Protein AF-S4NBZ1-F1 (afdb_monomer)

Organism: NCBI:txid1423780

InterPro domains:
  IPR023210 NADP-dependent oxidoreductase domain [PF00248] (10-95)
  IPR036812 NAD(P)-dependent oxidoreductase domain superfamily [G3DSA:3.20.20.100] (3-97)
  IPR036812 NAD(P)-dependent oxidoreductase domain superfamily [SSF51430] (5-95)

Structure (mmCIF, N/CA/C/O backbone):
data_AF-S4NBZ1-F1
#
_entry.id   AF-S4NBZ1-F1
#
loop_
_atom_site.group_PDB
_atom_site.id
_atom_site.type_symbol
_atom_site.label_atom_id
_atom_site.label_alt_id
_atom_site.label_comp_id
_atom_site.label_asym_id
_atom_site.label_entity_id
_atom_site.label_seq_id
_atom_site.pdbx_PDB_ins_code
_atom_site.Cartn_x
_atom_site.Cartn_y
_atom_site.Cartn_z
_atom_site.occupancy
_atom_site.B_iso_or_equiv
_atom_site.auth_seq_id
_atom_site.auth_comp_id
_atom_site.auth_asym_id
_atom_site.auth_atom_id
_atom_site.pdbx_PDB_model_num
ATOM 1 N N . MET A 1 1 ? -17.282 1.324 -7.896 1.00 91.69 1 MET A N 1
ATOM 2 C CA . MET A 1 1 ? -16.390 1.274 -9.077 1.00 91.69 1 MET A CA 1
ATOM 3 C C . MET A 1 1 ? -16.195 -0.187 -9.491 1.00 91.69 1 MET A C 1
ATOM 5 O O . MET A 1 1 ? -16.536 -1.059 -8.699 1.00 91.69 1 MET A O 1
ATOM 9 N N . ASN A 1 2 ? -15.725 -0.471 -10.710 1.00 94.06 2 ASN A N 1
ATOM 10 C CA . ASN A 1 2 ? -15.362 -1.823 -11.158 1.00 94.06 2 ASN A CA 1
ATOM 11 C C . ASN A 1 2 ? -13.864 -1.853 -11.504 1.00 94.06 2 ASN A C 1
ATOM 13 O O . ASN A 1 2 ? -13.427 -1.024 -12.300 1.00 94.06 2 ASN A O 1
ATOM 17 N N . ILE A 1 3 ? -13.106 -2.773 -10.902 1.00 91.44 3 ILE A N 1
ATOM 18 C CA . ILE A 1 3 ? -11.685 -3.011 -11.185 1.00 91.44 3 ILE A CA 1
ATOM 19 C C . ILE A 1 3 ? -11.510 -4.502 -11.472 1.00 91.44 3 ILE A C 1
ATOM 21 O O . ILE A 1 3 ? -11.818 -5.331 -10.622 1.00 91.44 3 ILE A O 1
ATOM 25 N N . GLY A 1 4 ? -11.045 -4.855 -12.674 1.00 86.88 4 GLY A N 1
ATOM 26 C CA . GLY A 1 4 ? -10.765 -6.253 -13.033 1.00 86.88 4 GLY A CA 1
ATOM 27 C C . GLY A 1 4 ? -11.968 -7.205 -12.930 1.00 86.88 4 GLY A C 1
ATOM 28 O O . GLY A 1 4 ? -11.775 -8.399 -12.745 1.00 86.88 4 GLY A O 1
ATOM 29 N N . GLY A 1 5 ? -13.204 -6.694 -13.009 1.00 92.00 5 GLY A N 1
ATOM 30 C CA . GLY A 1 5 ? -14.432 -7.476 -12.809 1.0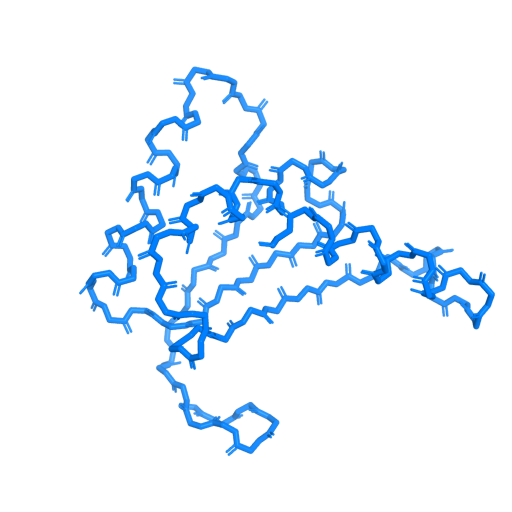0 92.00 5 GLY A CA 1
ATOM 31 C C . GLY A 1 5 ? -14.985 -7.428 -11.380 1.00 92.00 5 GLY A C 1
ATOM 32 O O . GLY A 1 5 ? -16.153 -7.761 -11.172 1.00 92.00 5 GLY A O 1
ATOM 33 N N . SER A 1 6 ? -14.206 -6.941 -10.413 1.00 92.50 6 SER A N 1
ATOM 34 C CA . SER A 1 6 ? -14.607 -6.805 -9.012 1.00 92.50 6 SER A CA 1
ATOM 35 C C . SER A 1 6 ? -15.281 -5.459 -8.754 1.00 92.50 6 SER A C 1
ATOM 37 O O . SER A 1 6 ? -14.760 -4.395 -9.099 1.00 92.50 6 SER A O 1
ATOM 39 N N . LYS A 1 7 ? -16.453 -5.482 -8.109 1.00 95.44 7 LYS A N 1
ATOM 40 C CA . LYS A 1 7 ? -17.115 -4.263 -7.624 1.00 95.44 7 LYS A CA 1
ATOM 41 C C . LYS A 1 7 ? -16.485 -3.832 -6.305 1.00 95.44 7 LYS A C 1
ATOM 43 O O . LYS A 1 7 ? -16.515 -4.583 -5.340 1.00 95.44 7 LYS A O 1
ATOM 48 N N . VAL A 1 8 ? -15.988 -2.603 -6.258 1.00 96.19 8 VAL A N 1
ATOM 49 C CA . VAL A 1 8 ? -15.326 -2.029 -5.077 1.00 96.19 8 VAL A CA 1
ATOM 50 C C . VAL A 1 8 ? -15.903 -0.652 -4.720 1.00 96.19 8 VAL A C 1
ATOM 52 O O . VAL A 1 8 ? -16.475 0.015 -5.601 1.00 96.19 8 VAL A O 1
ATOM 55 N N . PRO A 1 9 ? -15.773 -0.190 -3.461 1.00 96.44 9 PRO A N 1
ATOM 56 C CA . PRO A 1 9 ? -16.076 1.188 -3.076 1.00 96.44 9 PRO A CA 1
ATOM 57 C C . PRO A 1 9 ? -15.318 2.207 -3.936 1.00 96.44 9 PRO A C 1
ATOM 59 O O . PRO A 1 9 ? -14.272 1.909 -4.504 1.00 96.44 9 PRO A O 1
ATOM 62 N N . ALA A 1 10 ? -15.861 3.419 -4.065 1.00 95.62 10 ALA A N 1
ATOM 63 C CA . ALA A 1 10 ? -15.221 4.479 -4.851 1.00 95.62 10 ALA A CA 1
ATOM 64 C C . ALA A 1 10 ? -14.023 5.133 -4.136 1.00 95.62 10 ALA A C 1
ATOM 66 O O . ALA A 1 10 ? -13.243 5.822 -4.783 1.00 95.62 10 ALA A O 1
ATOM 67 N N . ILE A 1 11 ? -13.897 4.925 -2.822 1.00 96.25 11 ILE A N 1
ATOM 68 C CA . ILE A 1 11 ? -12.818 5.454 -1.986 1.00 96.25 11 ILE A CA 1
ATOM 69 C C . ILE A 1 11 ? -12.006 4.271 -1.452 1.00 96.25 11 ILE A C 1
ATOM 71 O O . ILE A 1 11 ? -12.574 3.305 -0.935 1.00 96.25 11 ILE A O 1
ATOM 75 N N . GLY A 1 12 ? -10.687 4.362 -1.606 1.00 97.44 12 GLY A N 1
ATOM 76 C CA . GLY A 1 12 ? -9.707 3.420 -1.074 1.00 97.44 12 GLY A CA 1
ATOM 77 C C . GLY A 1 12 ? -8.716 4.103 -0.136 1.00 97.44 12 GLY A C 1
ATOM 78 O O . GLY A 1 12 ? -8.862 5.282 0.186 1.00 97.44 12 GLY A O 1
ATOM 79 N N . LEU A 1 13 ? -7.706 3.349 0.282 1.00 98.75 13 LEU A N 1
ATOM 80 C CA . LEU A 1 13 ? -6.658 3.782 1.201 1.00 98.75 13 LEU A CA 1
ATOM 81 C C . LEU A 1 13 ? -5.320 3.817 0.459 1.00 98.75 13 LEU A C 1
ATOM 83 O O . LEU A 1 13 ? -4.906 2.803 -0.093 1.00 98.75 13 LEU A O 1
ATOM 87 N N . GLY A 1 14 ? -4.660 4.975 0.430 1.00 98.69 14 GLY A N 1
ATOM 88 C CA . GLY A 1 14 ? -3.309 5.118 -0.121 1.00 98.69 14 GLY A CA 1
ATOM 89 C C . GLY A 1 14 ? -2.250 5.011 0.973 1.00 98.69 14 GLY A C 1
ATOM 90 O O . GLY A 1 14 ? -2.479 5.488 2.085 1.00 98.69 1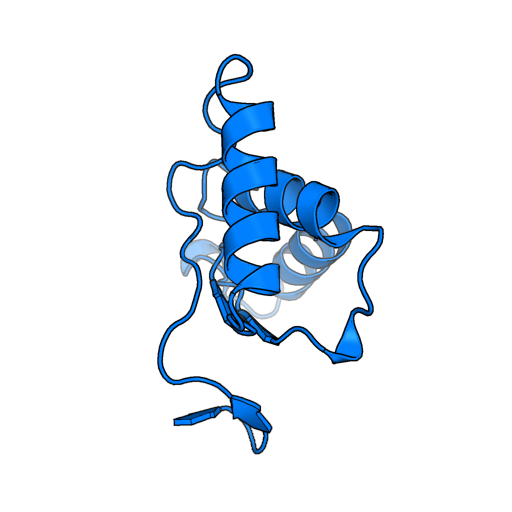4 GLY A O 1
ATOM 91 N N . THR A 1 15 ? -1.100 4.412 0.656 1.00 98.88 15 THR A N 1
ATOM 92 C CA . THR A 1 15 ? -0.073 4.083 1.664 1.00 98.88 15 THR A CA 1
ATOM 93 C C . THR A 1 15 ? 1.281 4.759 1.449 1.00 98.88 15 THR A C 1
ATOM 95 O O . THR A 1 15 ? 2.207 4.523 2.220 1.00 98.88 15 THR A O 1
ATOM 98 N N . TRP A 1 16 ? 1.429 5.626 0.442 1.00 98.62 16 TRP A N 1
ATOM 99 C CA . TRP A 1 16 ? 2.669 6.388 0.251 1.00 98.62 16 TRP A CA 1
ATOM 100 C C . TRP A 1 16 ? 3.027 7.187 1.519 1.00 98.62 16 TRP A C 1
ATOM 102 O O . TRP A 1 16 ? 2.161 7.840 2.099 1.00 98.62 16 TRP A O 1
ATOM 112 N N . HIS A 1 17 ? 4.300 7.126 1.931 1.00 98.31 17 HIS A N 1
ATOM 113 C CA . HIS A 1 17 ? 4.861 7.605 3.210 1.00 98.31 17 HIS A CA 1
ATOM 114 C C . HIS A 1 17 ? 4.525 6.806 4.482 1.00 98.31 17 HIS A C 1
ATOM 116 O O . HIS A 1 17 ? 5.086 7.102 5.537 1.00 98.31 17 HIS A O 1
ATOM 122 N N . MET A 1 18 ? 3.685 5.770 4.422 1.00 98.62 18 MET A N 1
ATOM 123 C CA . MET A 1 18 ? 3.474 4.893 5.579 1.00 98.62 18 MET A CA 1
ATOM 124 C C . MET A 1 18 ? 4.657 3.941 5.773 1.00 98.62 18 MET A C 1
ATOM 126 O O . MET A 1 18 ? 5.227 3.425 4.810 1.00 98.62 18 MET A O 1
ATOM 130 N N . GLY A 1 19 ? 5.013 3.672 7.025 1.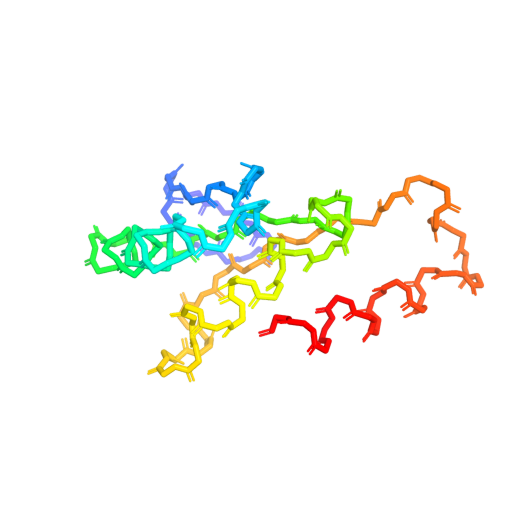00 98.06 19 GLY A N 1
ATOM 131 C CA . GLY A 1 19 ? 6.124 2.809 7.410 1.00 98.06 19 GLY A CA 1
ATOM 132 C C . GLY A 1 19 ? 7.484 3.506 7.392 1.00 98.06 19 GLY A C 1
ATOM 133 O O . GLY A 1 19 ? 8.484 2.863 7.705 1.00 98.06 19 GLY A O 1
ATOM 134 N N . ASP A 1 20 ? 7.545 4.801 7.064 1.00 98.00 20 ASP A N 1
ATOM 135 C CA . ASP A 1 20 ? 8.789 5.580 7.022 1.00 98.00 20 ASP A CA 1
ATOM 136 C C . ASP A 1 20 ? 9.349 5.907 8.415 1.00 98.00 20 ASP A C 1
ATOM 138 O O . ASP A 1 20 ? 10.555 6.127 8.550 1.00 98.00 20 ASP A O 1
ATOM 142 N N . SER A 1 21 ? 8.511 5.896 9.458 1.00 97.88 21 SER A N 1
ATOM 143 C CA . SER A 1 21 ? 8.934 6.129 10.841 1.00 97.88 21 SER A CA 1
ATOM 144 C C . SER A 1 21 ? 8.418 5.058 11.798 1.00 97.88 21 SER A C 1
ATOM 146 O O . SER A 1 21 ? 7.229 4.755 11.868 1.00 97.88 21 SER A O 1
ATOM 148 N N . ALA A 1 22 ? 9.320 4.537 12.634 1.00 96.75 22 ALA A N 1
ATOM 149 C CA . ALA A 1 22 ? 8.955 3.613 13.703 1.00 96.75 22 ALA A CA 1
ATOM 150 C C . ALA A 1 22 ? 8.038 4.262 14.756 1.00 96.75 22 ALA A C 1
ATOM 152 O O . ALA A 1 22 ? 7.242 3.563 15.377 1.00 96.75 22 ALA A O 1
ATOM 153 N N . SER A 1 23 ? 8.129 5.583 14.955 1.00 98.25 23 SER A N 1
ATOM 154 C CA . SER A 1 23 ? 7.317 6.284 15.957 1.00 98.25 23 SER A CA 1
ATOM 155 C C . SER A 1 23 ? 5.849 6.439 15.557 1.00 98.25 23 SER A C 1
ATOM 157 O O . SER A 1 23 ? 5.012 6.559 16.443 1.00 98.25 23 SER A O 1
ATOM 159 N N . THR A 1 24 ? 5.533 6.434 14.258 1.00 98.25 24 THR A N 1
ATOM 160 C CA . THR A 1 24 ? 4.162 6.583 13.733 1.00 98.25 24 THR A CA 1
ATOM 161 C C . THR A 1 24 ? 3.557 5.263 13.266 1.00 98.25 24 THR A C 1
ATOM 163 O O . THR A 1 24 ? 2.352 5.199 13.038 1.00 98.25 24 THR A O 1
ATOM 166 N N . ARG A 1 25 ? 4.354 4.188 13.177 1.00 98.12 25 ARG A N 1
ATOM 167 C CA . ARG A 1 25 ? 3.930 2.882 12.647 1.00 98.12 25 ARG A CA 1
ATOM 168 C C . ARG A 1 25 ? 2.624 2.363 13.258 1.00 98.12 25 ARG A C 1
ATOM 170 O O . ARG A 1 25 ? 1.754 1.900 12.530 1.00 98.12 25 ARG A O 1
ATOM 177 N N . ALA A 1 26 ? 2.480 2.436 14.582 1.00 98.38 26 ALA A N 1
ATOM 178 C CA . ALA A 1 26 ? 1.278 1.952 15.265 1.00 98.38 26 ALA A CA 1
ATOM 179 C C . ALA A 1 26 ? 0.022 2.753 14.873 1.00 98.38 26 ALA A C 1
ATOM 181 O O . ALA A 1 26 ? -1.041 2.171 14.657 1.00 98.38 26 ALA A O 1
ATOM 182 N N . ASP A 1 27 ? 0.156 4.074 14.731 1.00 98.75 27 ASP A N 1
ATOM 183 C CA . ASP A 1 27 ? -0.940 4.949 14.312 1.00 98.75 27 ASP A CA 1
ATOM 184 C C . ASP A 1 27 ? -1.294 4.744 12.833 1.00 98.75 27 ASP A C 1
ATOM 186 O O . ASP A 1 27 ? -2.468 4.769 12.475 1.00 98.75 27 ASP A O 1
ATOM 190 N N . GLU A 1 28 ? -0.305 4.483 11.977 1.00 98.81 28 GLU A N 1
ATOM 191 C CA . GLU A 1 28 ? -0.499 4.174 10.554 1.00 98.81 28 GLU A CA 1
ATOM 192 C C . GLU A 1 28 ? -1.241 2.845 10.351 1.00 98.81 28 GLU A C 1
ATOM 194 O O . GLU A 1 28 ? -2.207 2.787 9.586 1.00 98.81 28 GLU A O 1
ATOM 199 N N . ILE A 1 29 ? -0.852 1.795 11.085 1.00 98.75 29 ILE A N 1
ATOM 200 C CA . ILE A 1 29 ? -1.564 0.506 11.094 1.00 98.75 29 ILE A CA 1
ATOM 201 C C . ILE A 1 29 ? -3.010 0.711 11.536 1.00 98.75 29 ILE A C 1
ATOM 203 O O . ILE A 1 29 ? -3.941 0.264 10.861 1.00 98.75 29 ILE A O 1
ATOM 207 N N . LYS A 1 30 ? -3.207 1.438 12.641 1.00 98.62 30 LYS A N 1
ATOM 208 C CA . LYS A 1 30 ? -4.542 1.745 13.148 1.00 98.62 30 LYS A CA 1
ATOM 209 C C . LYS A 1 30 ? -5.361 2.527 12.122 1.00 98.62 30 LYS A C 1
ATOM 211 O O . LYS A 1 30 ? -6.523 2.206 11.909 1.00 98.62 30 LYS A O 1
ATOM 216 N N . ALA A 1 31 ? -4.774 3.514 11.448 1.00 98.69 31 ALA A N 1
ATOM 217 C CA . ALA A 1 31 ? -5.462 4.295 10.424 1.00 98.69 31 ALA A CA 1
ATOM 218 C C . ALA A 1 31 ? -5.960 3.422 9.259 1.00 98.69 31 ALA A C 1
ATOM 220 O O . ALA A 1 31 ? -7.092 3.605 8.804 1.00 98.69 31 ALA A O 1
ATOM 221 N N . LEU A 1 32 ? -5.162 2.446 8.809 1.00 98.62 32 LEU A N 1
ATOM 222 C CA . LEU A 1 32 ? -5.600 1.485 7.791 1.00 98.62 32 LEU A CA 1
ATOM 223 C C . LEU A 1 32 ? -6.759 0.619 8.289 1.00 98.62 32 LEU A C 1
ATOM 225 O O . LEU A 1 32 ? -7.764 0.483 7.590 1.00 98.62 32 LEU A O 1
ATOM 229 N N . GLN A 1 33 ? -6.651 0.080 9.503 1.00 98.31 33 GLN A N 1
ATOM 230 C CA . GLN A 1 33 ? -7.693 -0.755 10.103 1.00 98.31 33 GLN A CA 1
ATOM 231 C C . GLN A 1 33 ? -9.010 0.009 10.271 1.00 98.31 33 GLN A C 1
ATOM 233 O O . GLN A 1 33 ? -10.061 -0.491 9.875 1.00 98.31 33 GLN A O 1
ATOM 238 N N . GLU A 1 34 ? -8.966 1.250 10.761 1.00 98.50 34 GLU A N 1
ATOM 239 C CA . GLU A 1 34 ? -10.152 2.105 10.882 1.00 98.50 34 GLU A CA 1
ATOM 240 C C . GLU A 1 34 ? -10.763 2.438 9.514 1.00 98.50 34 GLU A C 1
ATOM 242 O O . GLU A 1 34 ? -11.983 2.410 9.354 1.00 98.50 34 GLU A O 1
ATOM 247 N N . GLY A 1 35 ? -9.938 2.686 8.492 1.00 98.25 35 GLY A N 1
ATOM 248 C CA . GLY A 1 35 ? -10.415 2.868 7.121 1.00 98.25 35 GLY A CA 1
ATOM 249 C C . GLY A 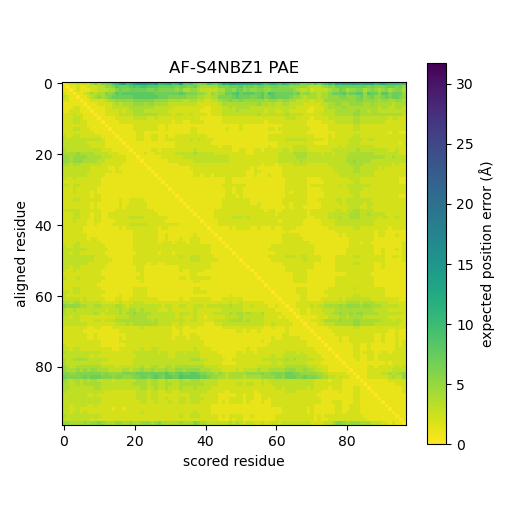1 35 ? -11.159 1.636 6.596 1.00 98.25 35 GLY A C 1
ATOM 250 O O . GLY A 1 35 ? -12.231 1.758 5.993 1.00 98.25 35 GLY A O 1
ATOM 251 N N . ILE A 1 36 ? -10.632 0.440 6.868 1.00 97.81 36 ILE A N 1
ATOM 252 C CA . ILE A 1 36 ? -11.269 -0.829 6.500 1.00 97.81 36 ILE A CA 1
ATOM 253 C C . ILE A 1 36 ? -12.572 -1.035 7.288 1.00 97.81 36 ILE A C 1
ATOM 255 O O . ILE A 1 36 ? -13.600 -1.385 6.695 1.00 97.81 36 ILE A O 1
ATOM 259 N N . HIS A 1 37 ? -12.580 -0.759 8.594 1.00 96.81 37 HIS A N 1
ATOM 260 C CA . HIS A 1 37 ? -13.786 -0.807 9.428 1.00 96.81 37 HIS A CA 1
ATOM 261 C C . HIS A 1 37 ? -14.867 0.167 8.940 1.00 96.81 37 HIS A C 1
ATOM 263 O O . HIS A 1 37 ? -16.047 -0.182 8.924 1.00 96.81 37 HIS A O 1
ATOM 269 N N . ALA A 1 38 ? -14.474 1.346 8.454 1.00 97.56 38 ALA A N 1
ATOM 270 C CA . ALA A 1 38 ? -15.371 2.343 7.872 1.00 97.56 38 ALA A CA 1
ATOM 271 C C . ALA A 1 38 ? -15.905 1.971 6.472 1.00 97.56 38 ALA A C 1
ATOM 273 O O . ALA A 1 38 ? -16.725 2.699 5.910 1.00 97.56 38 ALA A O 1
ATOM 274 N N . GLY A 1 39 ? -15.474 0.841 5.901 1.00 96.62 39 GLY A N 1
ATOM 275 C CA . GLY A 1 39 ? -16.000 0.303 4.645 1.00 96.62 39 GLY A CA 1
ATOM 276 C C . GLY A 1 39 ? -15.059 0.414 3.447 1.00 96.62 39 GLY A C 1
ATOM 277 O O . GLY A 1 39 ? -15.439 -0.006 2.352 1.00 96.62 39 GLY A O 1
ATOM 278 N N . ALA A 1 40 ? -13.835 0.928 3.614 1.00 97.62 40 ALA A N 1
ATOM 279 C CA . ALA A 1 40 ? -12.839 0.854 2.552 1.00 97.62 40 ALA A CA 1
ATOM 280 C C . ALA A 1 40 ? -12.464 -0.612 2.286 1.00 97.62 40 ALA A C 1
ATOM 282 O O . ALA A 1 40 ? -12.364 -1.430 3.202 1.00 97.62 40 ALA A O 1
ATOM 283 N N . ARG A 1 41 ? -12.291 -0.958 1.011 1.00 97.12 41 ARG A N 1
ATOM 284 C CA . ARG A 1 41 ? -11.863 -2.303 0.585 1.00 97.12 41 ARG A CA 1
ATOM 285 C C . ARG A 1 41 ? -10.690 -2.277 -0.385 1.00 97.12 41 ARG A C 1
ATOM 287 O O . ARG A 1 41 ? -10.067 -3.307 -0.585 1.00 97.12 41 ARG A O 1
ATOM 294 N N . VAL A 1 42 ? -10.385 -1.120 -0.973 1.00 98.38 42 VAL A N 1
ATOM 295 C CA . VAL A 1 42 ? -9.238 -0.949 -1.870 1.00 98.38 42 VAL A CA 1
ATOM 296 C C . VAL A 1 42 ? -8.063 -0.393 -1.075 1.00 98.38 42 VAL A C 1
ATOM 298 O O . VAL A 1 42 ? -8.227 0.631 -0.411 1.00 98.38 42 VAL A O 1
ATOM 301 N N . ILE A 1 43 ? -6.902 -1.037 -1.167 1.00 98.69 43 ILE A N 1
ATOM 302 C CA . ILE A 1 43 ? -5.639 -0.576 -0.578 1.00 98.69 43 ILE A CA 1
ATOM 303 C C . ILE A 1 43 ? -4.624 -0.431 -1.710 1.00 98.69 43 ILE A C 1
ATOM 305 O O . ILE A 1 43 ? -4.426 -1.364 -2.483 1.00 98.69 43 ILE A O 1
ATOM 309 N N . ASP A 1 44 ? -4.008 0.738 -1.820 1.00 98.75 44 ASP A N 1
ATOM 310 C CA . ASP A 1 44 ? -3.019 1.072 -2.840 1.00 98.75 44 ASP A CA 1
ATOM 311 C C . ASP A 1 44 ? -1.628 1.194 -2.210 1.00 98.75 44 ASP A C 1
ATOM 313 O O . ASP A 1 44 ? -1.429 2.018 -1.319 1.00 98.75 44 ASP A O 1
ATOM 317 N N . THR A 1 45 ? -0.679 0.388 -2.691 1.00 98.81 45 THR A N 1
ATOM 318 C CA . THR A 1 45 ? 0.730 0.365 -2.269 1.00 98.81 45 THR A CA 1
ATOM 319 C C . THR A 1 45 ? 1.668 0.211 -3.478 1.00 98.81 45 THR A C 1
ATOM 321 O O . THR A 1 45 ? 1.210 0.248 -4.625 1.00 98.81 45 THR A O 1
ATOM 324 N N . ALA A 1 46 ? 2.982 0.150 -3.260 1.00 98.81 46 ALA A N 1
ATOM 325 C CA . ALA A 1 46 ? 3.987 -0.091 -4.298 1.00 98.81 46 ALA A CA 1
ATOM 326 C C . ALA A 1 46 ? 5.313 -0.582 -3.693 1.00 98.81 46 ALA A C 1
ATOM 328 O O . ALA A 1 46 ? 5.695 -0.090 -2.628 1.00 98.81 46 ALA A O 1
ATOM 329 N N . GLU A 1 47 ? 6.109 -1.354 -4.443 1.00 98.56 47 GLU A N 1
ATOM 330 C CA . GLU A 1 47 ? 7.498 -1.693 -4.056 1.00 98.56 47 GLU A CA 1
ATOM 331 C C . GLU A 1 47 ? 8.362 -0.433 -3.833 1.00 98.56 47 GLU A C 1
ATOM 333 O O . GLU A 1 47 ? 9.257 -0.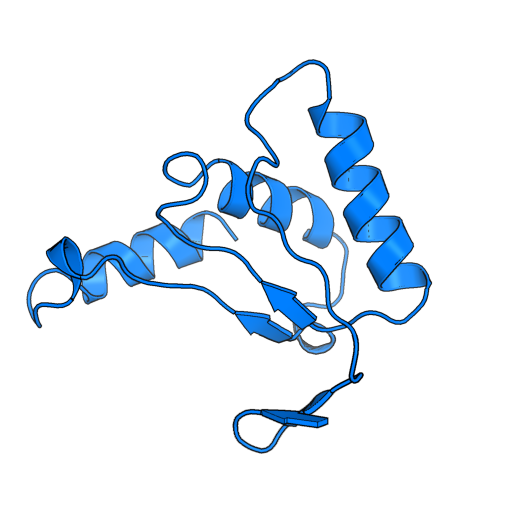380 -2.987 1.00 98.56 47 GLU A O 1
ATOM 338 N N . MET A 1 48 ? 8.059 0.640 -4.576 1.00 98.69 48 MET A N 1
ATOM 339 C CA . MET A 1 48 ? 8.714 1.946 -4.456 1.00 98.69 48 MET A CA 1
ATOM 340 C C . MET A 1 48 ? 8.445 2.607 -3.097 1.00 98.69 48 MET A C 1
ATOM 342 O O . MET A 1 48 ? 9.231 3.448 -2.651 1.00 98.69 48 MET A O 1
ATOM 346 N N . TYR A 1 49 ? 7.329 2.276 -2.439 1.00 98.69 49 TYR A N 1
ATOM 347 C CA . TYR A 1 49 ? 6.869 2.981 -1.251 1.00 98.69 49 TYR A CA 1
ATOM 348 C C . TYR A 1 49 ? 7.715 2.612 -0.033 1.00 98.69 49 TYR A C 1
ATOM 350 O O . TYR A 1 49 ? 7.575 1.557 0.586 1.00 98.69 49 TYR A O 1
ATOM 358 N N . GLY A 1 50 ? 8.686 3.484 0.248 1.00 98.00 50 GLY A N 1
ATOM 359 C CA . GLY A 1 50 ? 9.698 3.260 1.268 1.00 98.00 50 GLY A CA 1
ATOM 360 C C 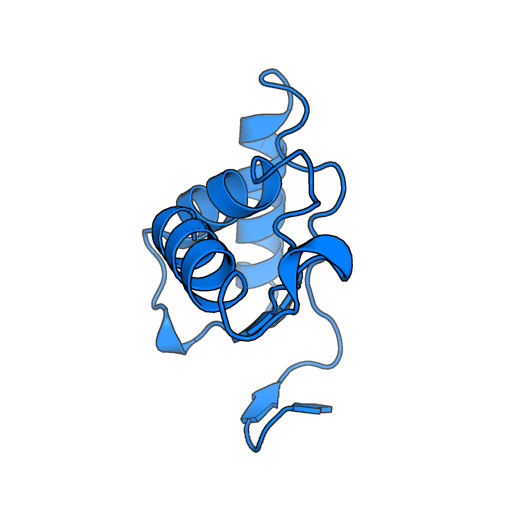. GLY A 1 50 ? 10.586 2.043 0.992 1.00 98.00 50 GLY A C 1
ATOM 361 O O . GLY A 1 50 ? 11.093 1.461 1.946 1.00 98.00 50 GLY A O 1
ATOM 362 N N . ASN A 1 51 ? 10.782 1.645 -0.272 1.00 97.88 51 ASN A N 1
ATOM 363 C CA . ASN A 1 51 ? 11.450 0.386 -0.646 1.00 97.88 51 ASN A CA 1
ATOM 364 C C . ASN A 1 51 ? 10.815 -0.832 0.064 1.00 97.88 51 ASN A C 1
ATOM 366 O O . ASN A 1 51 ? 11.506 -1.587 0.749 1.00 97.88 51 ASN A O 1
ATOM 370 N N . GLY A 1 52 ? 9.489 -0.950 -0.026 1.00 98.44 52 GLY A N 1
ATOM 371 C CA . GLY A 1 52 ? 8.686 -2.019 0.575 1.00 98.44 52 GLY A CA 1
ATOM 372 C C . GLY A 1 52 ? 8.288 -1.832 2.042 1.00 98.44 52 GLY A C 1
ATOM 373 O O . GLY A 1 52 ? 7.618 -2.688 2.624 1.00 98.44 52 GLY A O 1
ATOM 374 N N . ARG A 1 53 ? 8.632 -0.701 2.672 1.00 98.62 53 ARG A N 1
ATOM 375 C CA . ARG A 1 53 ? 8.168 -0.405 4.042 1.00 98.62 53 ARG A CA 1
ATOM 376 C C . ARG A 1 53 ? 6.652 -0.263 4.121 1.00 98.62 53 ARG A C 1
ATOM 378 O O . ARG A 1 53 ? 6.062 -0.751 5.086 1.00 98.62 53 ARG A O 1
ATOM 385 N N . SER A 1 54 ? 6.029 0.367 3.125 1.00 98.81 54 SER A N 1
ATOM 386 C CA . SER A 1 54 ? 4.572 0.512 3.097 1.00 98.81 54 SER A CA 1
ATOM 387 C C . SER A 1 54 ? 3.880 -0.827 2.833 1.00 98.81 54 SER A C 1
ATOM 389 O O . SER A 1 54 ? 2.902 -1.124 3.506 1.00 98.81 54 SER A O 1
ATOM 391 N N . GLU A 1 55 ? 4.418 -1.675 1.947 1.00 98.88 55 GLU A N 1
ATOM 392 C CA . GLU A 1 55 ? 3.927 -3.049 1.729 1.00 98.88 55 GLU A CA 1
ATOM 393 C C . GLU A 1 55 ? 3.957 -3.863 3.030 1.00 98.88 55 GLU A C 1
ATOM 395 O O . GLU A 1 55 ? 2.936 -4.401 3.446 1.00 98.88 55 GLU A O 1
ATOM 400 N N . SER A 1 56 ? 5.094 -3.862 3.736 1.00 98.69 56 SER A N 1
ATOM 401 C CA . SER A 1 56 ? 5.227 -4.553 5.025 1.00 98.69 56 SER A CA 1
ATOM 402 C C . SER A 1 56 ? 4.254 -4.030 6.086 1.00 98.69 56 SER A C 1
ATOM 404 O O . SER A 1 56 ? 3.755 -4.805 6.902 1.00 98.69 56 SER A O 1
ATOM 406 N N . LEU A 1 57 ? 3.991 -2.720 6.110 1.00 98.75 57 LEU A N 1
ATOM 407 C CA . LEU A 1 57 ? 3.009 -2.135 7.021 1.00 98.75 57 LEU A CA 1
ATOM 408 C C . LEU A 1 57 ? 1.581 -2.565 6.663 1.00 98.75 57 LEU A C 1
ATOM 410 O O . LEU A 1 57 ? 0.804 -2.873 7.564 1.00 98.75 57 LEU A O 1
ATOM 414 N N . VAL A 1 58 ? 1.244 -2.625 5.370 1.00 98.75 58 VAL A N 1
ATOM 415 C CA . VAL A 1 58 ? -0.049 -3.146 4.902 1.00 98.75 58 VAL A CA 1
ATOM 416 C C . VAL A 1 58 ? -0.220 -4.601 5.323 1.00 98.75 58 VAL A C 1
ATOM 418 O O . VAL A 1 58 ? -1.244 -4.911 5.926 1.00 98.75 58 VAL A O 1
ATOM 421 N N . GLY A 1 59 ? 0.773 -5.461 5.072 1.00 98.50 59 GLY A N 1
ATOM 422 C CA . GLY A 1 59 ? 0.732 -6.874 5.464 1.00 98.50 59 GLY A CA 1
ATOM 423 C C . GLY A 1 59 ? 0.512 -7.062 6.968 1.00 98.50 59 GLY A C 1
ATOM 424 O O . GLY A 1 59 ? -0.298 -7.885 7.392 1.00 98.50 59 GLY A O 1
ATOM 425 N N . GLU A 1 60 ? 1.153 -6.232 7.797 1.00 98.44 60 GLU A N 1
ATOM 426 C CA . GLU A 1 60 ? 0.912 -6.213 9.244 1.00 98.44 60 GLU A CA 1
ATOM 427 C C . GLU A 1 60 ? -0.521 -5.775 9.590 1.00 98.44 60 GLU A C 1
ATOM 429 O O . GLU A 1 60 ? -1.185 -6.424 10.399 1.00 98.44 60 GLU A O 1
ATOM 434 N N . ALA A 1 61 ? -1.024 -4.712 8.957 1.00 98.38 61 ALA A N 1
ATOM 435 C CA . ALA A 1 61 ? -2.342 -4.154 9.250 1.00 98.38 61 ALA A CA 1
ATOM 436 C C . ALA A 1 61 ? -3.504 -5.093 8.891 1.00 98.38 61 ALA A C 1
ATOM 438 O O . ALA A 1 61 ? -4.548 -5.039 9.548 1.00 98.38 61 ALA A O 1
ATOM 439 N N . ILE A 1 62 ? -3.333 -5.942 7.871 1.00 98.06 62 ILE A N 1
ATOM 440 C CA . ILE A 1 62 ? -4.388 -6.826 7.348 1.00 98.06 62 ILE A CA 1
ATOM 441 C C . ILE A 1 62 ? -4.295 -8.273 7.840 1.00 98.06 62 ILE A C 1
ATOM 443 O O . ILE A 1 62 ? -5.148 -9.082 7.481 1.00 98.06 62 ILE A O 1
ATOM 447 N N . LYS A 1 63 ? -3.279 -8.614 8.640 1.00 96.88 63 LYS A N 1
ATOM 448 C CA . LYS A 1 63 ? -2.935 -9.998 9.003 1.00 96.88 63 LYS A CA 1
ATOM 449 C C . LYS A 1 63 ? -4.086 -10.801 9.624 1.00 96.88 63 LYS A C 1
ATOM 451 O O . LYS A 1 63 ? -4.178 -12.004 9.397 1.00 96.88 63 LYS A O 1
ATOM 456 N N . ASP A 1 64 ? -4.957 -10.133 10.378 1.00 95.19 64 ASP A N 1
ATOM 457 C CA . ASP A 1 64 ? -6.098 -10.749 11.068 1.00 95.19 64 ASP A CA 1
ATOM 458 C C . ASP A 1 64 ? -7.436 -10.554 10.321 1.00 95.19 64 ASP A C 1
ATOM 460 O O . ASP A 1 64 ? -8.508 -10.852 10.853 1.00 95.19 64 ASP A O 1
ATOM 464 N N . LEU A 1 65 ? -7.396 -10.044 9.085 1.00 95.12 65 LEU A N 1
ATOM 465 C CA . LEU A 1 65 ? -8.569 -9.805 8.244 1.00 95.12 65 LEU A CA 1
ATOM 466 C C . LEU A 1 65 ? -8.744 -10.908 7.194 1.00 95.12 65 LEU A C 1
ATOM 468 O O . LEU A 1 65 ? -7.798 -11.582 6.789 1.00 95.12 65 LEU A O 1
ATOM 472 N N . GLN A 1 66 ? -9.973 -11.074 6.702 1.00 95.12 66 GLN A N 1
ATOM 473 C CA . GLN A 1 66 ? -10.241 -11.967 5.576 1.00 95.12 66 GLN A CA 1
ATOM 474 C C . GLN A 1 66 ? -9.659 -11.362 4.296 1.00 95.12 66 GLN A C 1
ATOM 476 O O . GLN A 1 66 ? -10.129 -10.331 3.813 1.00 95.12 66 GLN A O 1
ATOM 481 N N . ARG A 1 67 ? -8.630 -12.003 3.732 1.00 95.19 67 ARG A N 1
ATOM 482 C CA . ARG A 1 67 ? -7.919 -11.490 2.553 1.00 95.19 67 ARG A CA 1
ATOM 483 C C . ARG A 1 67 ? -8.843 -11.276 1.352 1.00 95.19 67 ARG A C 1
ATOM 485 O O . ARG A 1 67 ? -8.637 -10.308 0.623 1.00 95.19 67 ARG A O 1
ATOM 492 N N . ASP A 1 68 ? -9.852 -12.126 1.175 1.00 94.38 68 ASP A N 1
ATOM 493 C CA . ASP A 1 68 ? -10.803 -12.064 0.054 1.00 94.38 68 ASP A CA 1
ATOM 494 C C . ASP A 1 68 ? -11.735 -10.844 0.108 1.00 94.38 68 ASP A C 1
ATOM 496 O O . ASP A 1 68 ? -12.284 -10.443 -0.920 1.00 94.38 68 ASP A O 1
ATOM 500 N N . ASP A 1 69 ? -11.867 -10.198 1.271 1.00 93.81 69 ASP A N 1
ATOM 501 C CA . ASP A 1 69 ? -12.615 -8.945 1.386 1.00 93.81 69 ASP A CA 1
ATOM 502 C C . ASP A 1 69 ? -11.822 -7.756 0.819 1.00 93.81 69 ASP A C 1
ATOM 504 O O . ASP A 1 69 ? -12.397 -6.712 0.510 1.00 93.81 69 ASP A O 1
ATOM 508 N N . LEU A 1 70 ? -10.502 -7.884 0.669 1.00 97.25 70 LEU A N 1
ATOM 509 C CA . LEU A 1 70 ? -9.613 -6.783 0.317 1.00 97.25 70 LEU A CA 1
ATOM 510 C C . LEU A 1 70 ? -9.194 -6.823 -1.155 1.00 97.25 70 LEU A C 1
ATOM 512 O O . LEU A 1 70 ? -8.802 -7.849 -1.712 1.00 97.25 70 LEU A O 1
ATOM 516 N N . PHE A 1 71 ? -9.180 -5.650 -1.777 1.00 97.94 71 PHE A N 1
ATOM 517 C CA . PHE A 1 71 ? -8.631 -5.426 -3.104 1.00 97.94 71 PHE A CA 1
ATOM 518 C C . PHE A 1 71 ? -7.321 -4.642 -2.980 1.00 97.94 71 PHE A C 1
ATOM 520 O O . PHE A 1 71 ? -7.330 -3.422 -2.818 1.00 97.94 71 PHE A O 1
ATOM 527 N N . ILE A 1 72 ? -6.191 -5.344 -3.028 1.00 97.94 72 ILE A N 1
ATOM 528 C CA . ILE A 1 72 ? -4.862 -4.740 -2.877 1.00 97.94 72 ILE A CA 1
ATOM 529 C C . ILE A 1 72 ? -4.262 -4.488 -4.257 1.00 97.94 72 ILE A C 1
ATOM 531 O O . ILE A 1 72 ? -4.237 -5.387 -5.099 1.00 97.94 72 ILE A O 1
ATOM 535 N N . ILE A 1 73 ? -3.799 -3.262 -4.477 1.00 98.06 73 ILE A N 1
ATOM 536 C CA . ILE A 1 73 ? -3.143 -2.813 -5.701 1.00 98.06 73 ILE A CA 1
ATOM 537 C C . ILE A 1 73 ? -1.683 -2.535 -5.374 1.00 98.06 73 ILE A C 1
ATOM 539 O O . ILE A 1 73 ? -1.389 -1.712 -4.509 1.00 98.06 73 ILE A O 1
ATOM 543 N N . ASP A 1 74 ? -0.794 -3.192 -6.109 1.00 98.50 74 ASP A N 1
ATOM 544 C CA . ASP A 1 74 ? 0.648 -2.991 -6.039 1.00 98.50 74 ASP A CA 1
ATOM 545 C C . ASP A 1 74 ? 1.192 -2.491 -7.385 1.00 98.50 74 ASP A C 1
ATOM 547 O O . ASP A 1 74 ? 0.491 -2.506 -8.406 1.00 98.50 74 ASP A O 1
ATOM 551 N N . LYS A 1 75 ? 2.434 -2.007 -7.399 1.00 98.69 75 LYS A N 1
ATOM 552 C CA . LYS A 1 75 ? 3.061 -1.383 -8.566 1.00 98.69 75 LYS A CA 1
ATOM 553 C C . LYS A 1 75 ? 4.523 -1.794 -8.656 1.00 98.69 75 LYS A C 1
ATOM 555 O O . LYS A 1 75 ? 5.292 -1.577 -7.728 1.00 98.69 75 LYS A O 1
ATOM 560 N N . VAL A 1 76 ? 4.916 -2.278 -9.830 1.00 98.50 76 VAL A N 1
ATOM 561 C CA . VAL A 1 76 ? 6.315 -2.560 -10.173 1.00 98.50 76 VAL A CA 1
ATOM 562 C C . VAL A 1 76 ? 6.941 -1.311 -10.795 1.00 98.50 76 VAL A C 1
ATOM 564 O O . VAL A 1 76 ? 6.358 -0.699 -11.696 1.00 98.50 76 VAL A O 1
ATOM 56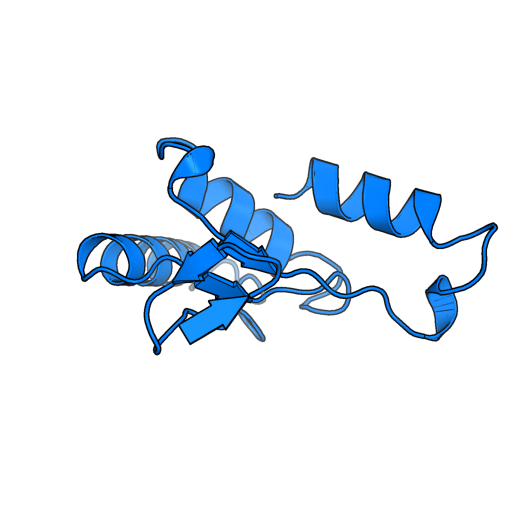7 N N . LEU A 1 77 ? 8.134 -0.924 -10.341 1.00 98.38 77 LEU A N 1
ATOM 568 C CA . LEU A 1 77 ? 8.902 0.174 -10.917 1.00 98.38 77 LEU A CA 1
ATOM 569 C C . LEU A 1 77 ? 9.207 -0.102 -12.395 1.00 98.38 77 LEU A C 1
ATOM 571 O O . LEU A 1 77 ? 9.532 -1.234 -12.763 1.00 98.38 77 LEU A O 1
ATOM 575 N N . PRO A 1 78 ? 9.239 0.930 -13.258 1.00 98.25 78 PRO A N 1
ATOM 576 C CA . PRO A 1 78 ? 9.615 0.755 -14.661 1.00 98.25 78 PRO A CA 1
ATOM 577 C C . PRO A 1 78 ? 10.988 0.091 -14.842 1.00 98.25 78 PRO A C 1
ATOM 579 O O . PRO A 1 78 ? 11.187 -0.696 -15.765 1.00 98.25 78 PRO A O 1
ATOM 582 N N . SER A 1 79 ? 11.930 0.351 -13.929 1.00 97.88 79 SER A N 1
ATOM 583 C CA . SER A 1 79 ? 13.247 -0.291 -13.920 1.00 97.88 79 SER A CA 1
ATOM 584 C C . SER A 1 79 ? 13.187 -1.797 -13.658 1.00 97.88 79 SER A C 1
ATOM 586 O O . SER A 1 79 ? 14.103 -2.501 -14.071 1.00 97.88 79 SER A O 1
ATOM 588 N N . ASN A 1 80 ? 12.123 -2.316 -13.046 1.00 98.19 80 ASN A N 1
ATOM 589 C CA . ASN A 1 80 ? 11.917 -3.738 -12.759 1.00 98.19 80 ASN A CA 1
ATOM 590 C C . ASN A 1 80 ? 10.934 -4.420 -13.727 1.00 98.19 80 ASN A C 1
ATOM 592 O O . ASN A 1 80 ? 10.837 -5.642 -13.751 1.00 98.19 80 ASN A O 1
ATOM 596 N N . ALA A 1 81 ? 10.273 -3.665 -14.607 1.00 97.38 81 ALA A N 1
ATOM 597 C CA . ALA A 1 81 ? 9.216 -4.157 -15.493 1.00 97.38 81 ALA A CA 1
ATOM 598 C C . ALA A 1 81 ? 9.704 -4.928 -16.745 1.00 97.38 81 ALA A C 1
ATOM 600 O O . ALA A 1 81 ? 9.028 -4.944 -17.773 1.00 97.38 81 ALA A O 1
ATOM 601 N N . SER A 1 82 ? 10.874 -5.575 -16.694 1.00 97.75 82 SER A N 1
ATOM 602 C CA . SER A 1 82 ? 11.306 -6.520 -17.736 1.00 97.75 82 SER A CA 1
ATOM 603 C C . SER A 1 82 ? 10.868 -7.943 -17.398 1.00 97.75 82 SER A C 1
ATOM 605 O O . SER A 1 82 ? 10.794 -8.290 -16.223 1.00 97.75 82 SER A O 1
ATOM 607 N N . ALA A 1 83 ? 10.696 -8.805 -18.407 1.00 94.06 83 ALA A N 1
ATOM 608 C CA . ALA A 1 83 ? 10.298 -10.206 -18.209 1.00 94.06 83 ALA A CA 1
ATOM 609 C C . ALA A 1 83 ? 11.160 -10.952 -17.170 1.00 94.06 83 ALA A C 1
ATOM 611 O O . ALA A 1 83 ? 10.638 -11.715 -16.372 1.00 94.06 83 ALA A O 1
ATOM 612 N N . SER A 1 84 ? 12.468 -10.680 -17.131 1.00 94.38 84 SER A N 1
ATOM 613 C CA . SER A 1 84 ? 13.408 -11.313 -16.195 1.00 94.38 84 SER A CA 1
ATOM 614 C C . SER A 1 84 ? 13.433 -10.731 -14.776 1.00 94.38 84 SER A C 1
ATOM 616 O O . SER A 1 84 ? 14.065 -11.321 -13.907 1.00 94.38 84 SER A O 1
ATOM 618 N N . ARG A 1 85 ? 12.830 -9.558 -14.536 1.00 97.25 85 ARG A N 1
ATOM 619 C CA . ARG A 1 85 ? 12.871 -8.865 -13.230 1.00 97.25 85 ARG A CA 1
ATOM 620 C C . ARG A 1 85 ? 11.500 -8.752 -12.576 1.00 97.25 85 ARG A C 1
ATOM 622 O O . ARG A 1 85 ? 11.421 -8.759 -11.355 1.00 97.25 85 ARG A O 1
ATOM 629 N N . MET A 1 86 ? 10.438 -8.700 -13.375 1.00 97.44 86 MET A N 1
ATOM 6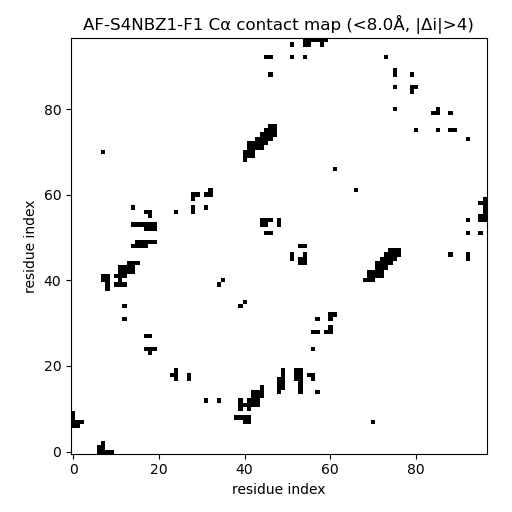30 C CA . MET A 1 86 ? 9.074 -8.526 -12.884 1.00 97.44 86 MET A CA 1
ATOM 631 C C . MET A 1 86 ? 8.646 -9.655 -11.944 1.00 97.44 86 MET A C 1
ATOM 633 O O . MET A 1 86 ? 8.020 -9.372 -10.932 1.00 97.44 86 MET A O 1
ATOM 637 N N . GLU A 1 87 ? 9.018 -10.905 -12.240 1.00 96.81 87 GLU A N 1
ATOM 638 C CA . GLU A 1 87 ? 8.741 -12.052 -11.361 1.00 96.81 87 GLU A CA 1
ATOM 639 C C . GLU A 1 87 ? 9.393 -11.872 -9.985 1.00 96.81 87 GLU A C 1
ATOM 641 O O . GLU A 1 87 ? 8.747 -12.066 -8.963 1.00 96.81 87 GLU A O 1
ATOM 646 N N . HIS A 1 88 ? 10.638 -11.390 -9.944 1.00 97.50 88 HIS A N 1
ATOM 647 C CA . HIS A 1 88 ? 11.334 -11.128 -8.686 1.00 97.50 88 HIS A CA 1
ATOM 648 C C . HIS A 1 88 ? 10.686 -9.999 -7.870 1.00 97.50 88 HIS A C 1
ATOM 650 O O . HIS A 1 88 ? 10.549 -10.127 -6.652 1.00 97.50 88 HIS A O 1
ATOM 656 N N . SER A 1 89 ? 10.279 -8.907 -8.526 1.00 98.12 89 SER A N 1
ATOM 657 C CA . SER A 1 89 ? 9.527 -7.824 -7.879 1.00 98.12 89 SER A CA 1
ATOM 658 C C . SER A 1 89 ? 8.198 -8.324 -7.324 1.00 98.12 89 SER A C 1
ATOM 660 O O . SER A 1 89 ? 7.912 -8.113 -6.151 1.00 98.12 89 SER A O 1
ATOM 662 N N . LEU A 1 90 ? 7.433 -9.066 -8.130 1.00 97.75 90 LEU A N 1
ATOM 663 C CA . LEU A 1 90 ? 6.162 -9.657 -7.717 1.00 97.75 90 LEU A CA 1
ATOM 664 C C . LEU A 1 90 ? 6.333 -10.572 -6.498 1.00 97.75 90 LEU A C 1
ATOM 666 O O . LEU A 1 90 ? 5.630 -10.406 -5.505 1.00 97.75 90 LEU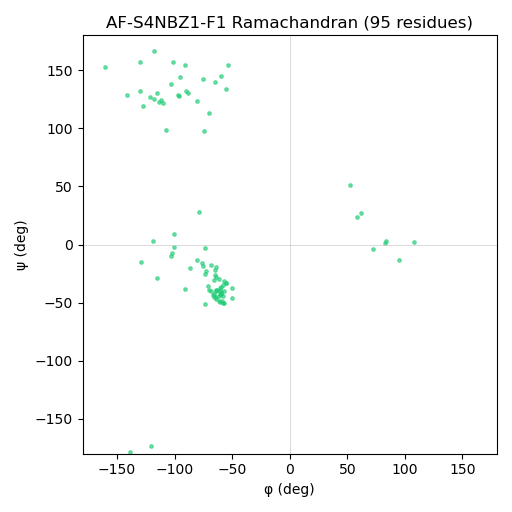 A O 1
ATOM 670 N N . ASP A 1 91 ? 7.293 -11.496 -6.543 1.00 98.12 91 ASP A N 1
ATOM 671 C CA . ASP A 1 91 ? 7.589 -12.411 -5.436 1.00 98.12 91 ASP A CA 1
ATOM 672 C C . ASP A 1 91 ? 8.036 -11.684 -4.166 1.00 98.12 91 ASP A C 1
ATOM 674 O O . ASP A 1 91 ? 7.856 -12.197 -3.061 1.00 98.12 91 ASP A O 1
ATOM 678 N N . THR A 1 92 ? 8.679 -10.526 -4.309 1.00 98.38 92 THR A N 1
ATOM 679 C CA . THR A 1 92 ? 9.099 -9.703 -3.173 1.00 98.38 92 THR A CA 1
ATOM 680 C C . THR A 1 92 ? 7.890 -9.023 -2.543 1.00 98.38 92 THR A C 1
ATOM 682 O O . THR A 1 92 ? 7.670 -9.208 -1.347 1.00 98.38 92 THR A O 1
ATOM 685 N N . SER A 1 93 ? 7.061 -8.338 -3.335 1.00 98.62 93 SER A N 1
ATOM 686 C CA . SER A 1 93 ? 5.827 -7.700 -2.860 1.00 98.62 93 SER A CA 1
ATOM 687 C C . SER A 1 93 ? 4.873 -8.705 -2.202 1.00 98.62 93 SER A C 1
ATOM 689 O O . SER A 1 93 ? 4.388 -8.464 -1.099 1.00 98.62 93 SER A O 1
ATOM 691 N N . LEU A 1 94 ? 4.680 -9.889 -2.803 1.00 98.25 94 LEU A N 1
ATOM 692 C CA . LEU A 1 94 ? 3.823 -10.956 -2.257 1.00 98.25 94 LEU A CA 1
ATOM 693 C C . LEU A 1 94 ? 4.309 -11.543 -0.921 1.00 98.25 94 LEU A C 1
ATOM 695 O O . LEU A 1 94 ? 3.537 -12.202 -0.233 1.00 98.25 94 LEU A O 1
ATOM 699 N N . LYS A 1 95 ? 5.585 -11.371 -0.560 1.00 98.31 95 LYS A N 1
ATOM 700 C CA . LYS A 1 95 ? 6.108 -11.785 0.755 1.00 98.31 95 LYS A CA 1
ATOM 701 C C . LYS A 1 95 ? 5.922 -10.712 1.822 1.00 98.31 95 LYS A C 1
ATOM 703 O O . LYS A 1 95 ? 6.043 -11.026 3.006 1.00 98.31 95 LYS A O 1
ATOM 708 N N . LEU A 1 96 ? 5.734 -9.459 1.410 1.00 98.12 96 LEU A N 1
ATOM 709 C CA . LEU A 1 96 ? 5.624 -8.309 2.303 1.00 98.12 96 LEU A CA 1
ATOM 710 C C . LEU A 1 96 ? 4.173 -8.030 2.701 1.00 98.12 96 LEU A C 1
ATOM 712 O O . LEU A 1 96 ? 3.941 -7.665 3.854 1.00 98.12 96 LEU A O 1
ATOM 716 N N . VAL A 1 97 ? 3.238 -8.205 1.763 1.00 94.25 97 VAL A N 1
ATOM 717 C CA . VAL A 1 97 ? 1.790 -8.023 1.958 1.00 94.25 97 VAL A CA 1
ATOM 718 C C . VAL A 1 97 ? 1.106 -9.343 2.280 1.00 94.25 97 VAL A C 1
ATOM 720 O O . VAL A 1 97 ? 0.326 -9.363 3.257 1.00 94.25 97 VAL A O 1
#

Nearest PDB structures (foldseek):
  6cia-assembly1_A  TM=9.767E-01  e=4.123E-09  Klebsiella pneumoniae
  4wgh-assembly1_A  TM=9.847E-01  e=8.396E-09  Klebsiella pneumoniae
  4xap-assembly1_A  TM=9.769E-01  e=1.320E-08  Sinorhizobium meliloti 1021
  6ky6-assembly2_B  TM=9.433E-01  e=3.810E-07  Thermotoga maritima MSB8
  3eb3-assembly1_A  TM=7.943E-01  e=2.239E-05  Rattus norvegicus

pLDDT: mean 97.32, std 2.02, range [86.88, 98.88]

Radius of gyration: 13.52 Å; Cα contacts (8 Å, |Δi|>4): 137; chains: 1; bounding box: 30×20×34 Å

Foldseek 3Di:
DADPNDDFDPDAAEQAPAQVDPVCLVVSLVVNLVCVVVRHAEYEEECPRNNLSSLLSVCVSCVPPDCVSHHYHYDDDPVQPDPVRVVVRVVVSVVRD

Secondary structure (DSSP, 8-state):
-EETTEE--S--EE-TTTTS-TTTHHHHHHHHHHHHHTT--EEE--TTTTTTHHHHHHHHHHTTS-GGG-EEE----TTT-SHHHHHHHHHHHHHH-

Mean predicted aligned error: 2.25 Å

Sequence (97 aa):
MNIGGSKVPAIGLGTWHMGDSASTRADEIKALQEGIHAGARVIDTAEMYGNGRSESLVGEAIKDLQRDDLFIIDKVLPSNASASRMEHSLDTSLKLV

Solvent-accessible surface area (backbone atoms only — not comparable to full-atom values): 5504 Å² total; per-residue (Å²): 80,75,57,101,85,43,81,45,62,87,56,62,46,80,34,79,77,37,52,74,42,84,91,49,37,69,60,52,32,48,52,53,44,53,42,42,74,75,61,35,34,37,38,41,47,26,49,73,25,69,74,34,31,20,29,37,41,48,19,63,49,45,67,91,52,69,66,87,70,50,47,76,44,73,46,80,54,82,91,36,65,43,89,90,36,36,61,59,52,50,60,51,50,66,71,35,75